Protein AF-A0A3A4USF7-F1 (afdb_monomer_lite)

Foldseek 3Di:
DPPPPPPPPPCDLLNQLLVLLLVLLVLLVCPLQPDDPCNVVSLVSNQVSLVVCVVVQAAHDKSVQSNVCVSPVVSCVVRGPHGDDVPDDHDRLSVLQCVVVVPDDPPDNDPVVVVVPDDDDPDDDDDDRDISDDPPPPDD

Structure (mmCIF, N/CA/C/O backbone):
data_AF-A0A3A4USF7-F1
#
_entry.id   AF-A0A3A4USF7-F1
#
loop_
_atom_site.group_PDB
_atom_site.id
_atom_site.type_symbol
_atom_site.label_atom_id
_atom_site.label_alt_id
_atom_site.label_comp_id
_atom_site.label_asym_id
_atom_site.label_entity_id
_atom_site.label_seq_id
_atom_site.pdbx_PDB_ins_code
_atom_site.Cartn_x
_atom_site.Cartn_y
_atom_site.Cartn_z
_atom_site.occupancy
_atom_site.B_iso_or_equiv
_atom_site.auth_seq_id
_atom_site.auth_comp_id
_atom_site.auth_asym_id
_atom_site.auth_atom_id
_atom_site.pdbx_PDB_model_num
ATOM 1 N N . MET A 1 1 ? 22.453 14.036 23.361 1.00 41.66 1 MET A N 1
ATOM 2 C CA . MET A 1 1 ? 22.603 12.869 22.465 1.00 41.66 1 MET A CA 1
ATOM 3 C C . MET A 1 1 ? 21.474 11.874 22.735 1.00 41.66 1 MET A C 1
ATOM 5 O O . MET A 1 1 ? 21.680 10.888 23.421 1.00 41.66 1 MET A O 1
ATOM 9 N N . GLU A 1 2 ? 20.268 12.148 22.232 1.00 45.34 2 GLU A N 1
ATOM 10 C CA . GLU A 1 2 ? 19.082 11.268 22.356 1.00 45.34 2 GLU A CA 1
ATOM 11 C C . GLU A 1 2 ? 18.650 10.689 20.991 1.00 45.34 2 GLU A C 1
ATOM 13 O O . GLU A 1 2 ? 17.506 10.308 20.786 1.00 45.34 2 GLU A O 1
ATOM 18 N N . PHE A 1 3 ? 19.569 10.601 20.025 1.00 44.28 3 PHE A N 1
ATOM 19 C CA . PHE A 1 3 ? 19.228 10.227 18.646 1.00 44.28 3 PHE A CA 1
ATOM 20 C C . PHE A 1 3 ? 19.201 8.710 18.377 1.00 44.28 3 PHE A C 1
ATOM 22 O O . PHE A 1 3 ? 18.854 8.293 17.278 1.00 44.28 3 PHE A O 1
ATOM 29 N N . LEU A 1 4 ? 19.541 7.869 19.362 1.00 44.50 4 LEU A N 1
ATOM 30 C CA . LEU A 1 4 ? 19.748 6.424 19.154 1.00 44.50 4 LEU A CA 1
ATOM 31 C C . LEU A 1 4 ? 18.749 5.504 19.878 1.00 44.50 4 LEU A C 1
ATOM 33 O O . LEU A 1 4 ? 18.897 4.288 19.824 1.00 44.50 4 LEU A O 1
ATOM 37 N N . LYS A 1 5 ? 17.693 6.035 20.510 1.00 41.03 5 LYS A N 1
ATOM 38 C CA . LYS A 1 5 ? 16.663 5.204 21.174 1.00 41.03 5 LYS A CA 1
ATOM 39 C C . LYS A 1 5 ? 15.508 4.751 20.265 1.00 41.03 5 LYS A C 1
ATOM 41 O O . LYS A 1 5 ? 14.620 4.047 20.729 1.00 41.03 5 LYS A O 1
ATOM 46 N N . ARG A 1 6 ? 15.509 5.097 18.971 1.00 44.59 6 ARG A N 1
ATOM 47 C CA . ARG A 1 6 ? 14.442 4.720 18.014 1.00 44.59 6 ARG A CA 1
ATOM 48 C C . ARG A 1 6 ? 14.662 3.382 17.291 1.00 44.59 6 ARG A C 1
ATOM 50 O O . ARG A 1 6 ? 14.007 3.112 16.294 1.00 44.59 6 ARG A O 1
ATOM 57 N N . LEU A 1 7 ? 15.550 2.533 17.804 1.00 43.91 7 LEU A N 1
ATOM 58 C CA . LEU A 1 7 ? 15.788 1.171 17.314 1.00 43.91 7 LEU A CA 1
ATOM 59 C C . LEU A 1 7 ? 15.127 0.126 18.226 1.00 43.91 7 LEU A C 1
ATOM 61 O O . LEU A 1 7 ? 15.783 -0.806 18.680 1.00 43.91 7 LEU A O 1
ATOM 65 N N . HIS A 1 8 ? 13.824 0.259 18.500 1.00 42.69 8 HIS A N 1
ATOM 66 C CA . HIS A 1 8 ? 13.053 -0.844 19.081 1.00 42.69 8 HIS A CA 1
ATOM 67 C C . HIS A 1 8 ? 12.125 -1.452 18.033 1.00 42.69 8 HIS A C 1
ATOM 69 O O . HIS A 1 8 ? 10.970 -1.075 17.860 1.00 42.69 8 HIS A O 1
ATOM 75 N N . PHE A 1 9 ? 12.724 -2.407 17.323 1.00 41.09 9 PHE A N 1
ATOM 76 C CA . PHE A 1 9 ? 12.162 -3.311 16.331 1.00 41.09 9 PHE A CA 1
ATOM 77 C C . PHE A 1 9 ? 11.007 -4.131 16.934 1.00 41.09 9 PHE A C 1
ATOM 79 O O . PHE A 1 9 ? 11.168 -5.269 17.364 1.00 41.09 9 PHE A O 1
ATOM 86 N N . THR A 1 10 ? 9.819 -3.543 16.957 1.00 43.56 10 THR A N 1
ATOM 87 C CA . THR A 1 10 ? 8.562 -4.290 17.035 1.00 43.56 10 THR A CA 1
ATOM 88 C C . THR A 1 10 ? 7.745 -3.765 15.879 1.00 43.56 10 THR A C 1
ATOM 90 O O . THR A 1 10 ? 7.003 -2.799 16.030 1.00 43.56 10 THR A O 1
ATOM 93 N N . SER A 1 11 ? 7.987 -4.311 14.686 1.00 57.19 11 SER A N 1
ATOM 94 C CA . SER A 1 11 ? 7.330 -3.782 13.499 1.00 57.19 11 SER A CA 1
ATOM 95 C C . SER A 1 11 ? 5.837 -4.034 13.624 1.00 57.19 11 SER A C 1
ATOM 97 O O . SER A 1 11 ? 5.377 -5.179 13.589 1.00 57.19 11 SER A O 1
ATOM 99 N N . THR A 1 12 ? 5.084 -2.968 13.878 1.00 86.12 12 THR A N 1
ATOM 100 C CA . THR A 1 12 ? 3.633 -3.067 13.980 1.00 86.12 12 THR A CA 1
ATOM 101 C C . THR A 1 12 ? 3.080 -3.418 12.601 1.00 86.12 12 THR A C 1
ATOM 103 O O . THR A 1 12 ? 3.676 -3.097 11.573 1.00 86.12 12 THR A O 1
ATOM 106 N N . VAL A 1 13 ? 1.909 -4.056 12.548 1.00 93.00 13 VAL A N 1
ATOM 107 C CA . VAL A 1 13 ? 1.230 -4.344 11.270 1.00 93.00 13 VAL A CA 1
ATOM 108 C C . VAL A 1 13 ? 1.046 -3.078 10.423 1.00 93.00 13 VAL A C 1
ATOM 110 O O . VAL A 1 13 ? 1.048 -3.156 9.201 1.00 93.00 13 VAL A O 1
ATOM 113 N N . GLN A 1 14 ? 0.960 -1.908 11.063 1.00 92.75 14 GLN A N 1
ATOM 114 C CA . GLN A 1 14 ? 0.889 -0.620 10.382 1.00 92.75 14 GLN A CA 1
ATOM 115 C C . GLN A 1 14 ? 2.171 -0.292 9.608 1.00 92.75 14 GLN A C 1
ATOM 117 O O . GLN A 1 14 ? 2.091 0.112 8.453 1.00 92.75 14 GLN A O 1
ATOM 122 N N . GLU A 1 15 ? 3.343 -0.503 10.209 1.00 92.19 15 GLU A N 1
ATOM 123 C CA . GLU A 1 15 ? 4.632 -0.248 9.555 1.00 92.19 15 GLU A CA 1
ATOM 124 C C . GLU A 1 15 ? 4.879 -1.198 8.391 1.00 92.19 15 GLU A C 1
ATOM 126 O O . GLU A 1 15 ? 5.329 -0.763 7.335 1.00 92.19 15 GLU A O 1
ATOM 131 N N . LYS A 1 16 ? 4.565 -2.485 8.574 1.00 95.44 16 LYS A N 1
ATOM 132 C CA . LYS A 1 16 ? 4.697 -3.478 7.507 1.00 95.44 16 LYS A CA 1
ATOM 133 C C . LYS A 1 16 ? 3.780 -3.178 6.330 1.00 95.44 16 LYS A C 1
ATOM 135 O O . LYS A 1 16 ? 4.214 -3.249 5.186 1.00 95.44 16 LYS A O 1
ATOM 140 N N . TYR A 1 17 ? 2.543 -2.781 6.617 1.00 95.56 17 TYR A N 1
ATOM 141 C CA . TYR A 1 17 ? 1.594 -2.368 5.593 1.00 95.56 17 TYR A CA 1
ATOM 142 C C . TYR A 1 17 ? 2.054 -1.115 4.835 1.00 95.56 17 TYR A C 1
ATOM 144 O O . TYR A 1 17 ? 2.043 -1.116 3.605 1.00 95.56 17 TYR A O 1
ATOM 152 N N . LEU A 1 18 ? 2.514 -0.083 5.553 1.00 94.19 18 LEU A N 1
ATOM 153 C CA . LEU A 1 18 ? 3.085 1.131 4.957 1.00 94.19 18 LEU A CA 1
ATOM 154 C C . LEU A 1 18 ? 4.272 0.811 4.055 1.00 94.19 18 LEU A C 1
ATOM 156 O O . LEU A 1 18 ? 4.285 1.224 2.903 1.00 94.19 18 LEU A O 1
ATOM 160 N N . GLN A 1 19 ? 5.236 0.047 4.569 1.00 94.12 19 GLN A N 1
ATOM 161 C CA . GLN A 1 19 ? 6.443 -0.315 3.835 1.00 94.12 19 GLN A CA 1
ATOM 162 C C . GLN A 1 19 ? 6.110 -1.056 2.535 1.00 94.12 19 GLN A C 1
ATOM 164 O O . GLN A 1 19 ? 6.672 -0.735 1.492 1.00 94.12 19 GLN A O 1
ATOM 169 N N . ALA A 1 20 ? 5.193 -2.024 2.584 1.00 95.56 20 ALA A N 1
ATOM 170 C CA . ALA A 1 20 ? 4.817 -2.783 1.399 1.00 95.56 20 ALA A CA 1
ATOM 171 C C . ALA A 1 20 ? 4.085 -1.911 0.358 1.00 95.56 20 ALA A C 1
ATOM 173 O O . ALA A 1 20 ? 4.362 -2.017 -0.834 1.00 95.56 20 ALA A O 1
ATOM 174 N N . GLY A 1 21 ? 3.198 -1.007 0.794 1.00 94.88 21 GLY A N 1
ATOM 175 C CA . GLY A 1 21 ? 2.531 -0.060 -0.108 1.00 94.88 21 GLY A CA 1
ATOM 176 C C . GLY A 1 21 ? 3.495 0.948 -0.746 1.00 94.88 21 GLY A C 1
ATOM 177 O O . GLY A 1 21 ? 3.407 1.210 -1.944 1.00 94.88 21 GLY A O 1
ATOM 178 N N . GLU A 1 22 ? 4.462 1.455 0.026 1.00 93.31 22 GLU A N 1
ATOM 179 C CA . GLU A 1 22 ? 5.540 2.323 -0.468 1.00 93.31 22 GLU A CA 1
ATOM 180 C C . GLU A 1 22 ? 6.387 1.626 -1.535 1.00 93.31 22 GLU A C 1
ATOM 182 O O . GLU A 1 22 ? 6.651 2.220 -2.572 1.00 93.31 22 GLU A O 1
ATOM 187 N N . GLN A 1 23 ? 6.768 0.363 -1.323 1.00 93.69 23 GLN A N 1
ATOM 188 C CA . GLN A 1 23 ? 7.554 -0.403 -2.297 1.00 93.69 23 GLN A CA 1
ATOM 189 C C . GLN A 1 23 ? 6.820 -0.586 -3.627 1.00 93.69 23 GLN A C 1
ATOM 191 O O . GLN A 1 23 ? 7.421 -0.432 -4.687 1.00 93.69 23 GLN A O 1
ATOM 196 N N . VAL A 1 24 ? 5.5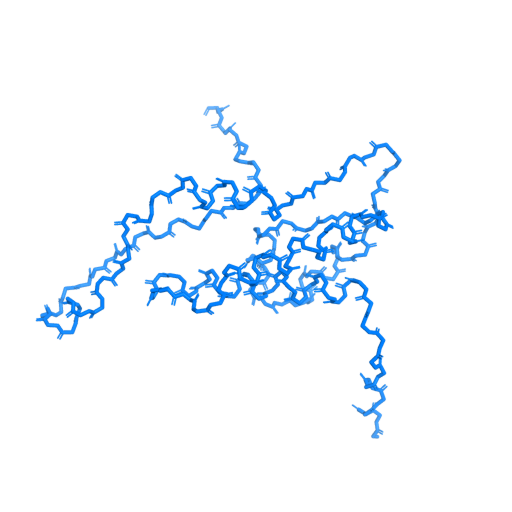19 -0.888 -3.583 1.00 93.00 24 VAL A N 1
ATOM 197 C CA . VAL A 1 24 ? 4.702 -1.013 -4.799 1.00 93.00 24 VAL A CA 1
ATOM 198 C C . VAL A 1 24 ? 4.586 0.331 -5.519 1.00 93.00 24 VAL A C 1
ATOM 200 O O . VAL A 1 24 ? 4.735 0.379 -6.738 1.00 93.00 24 VAL A O 1
ATO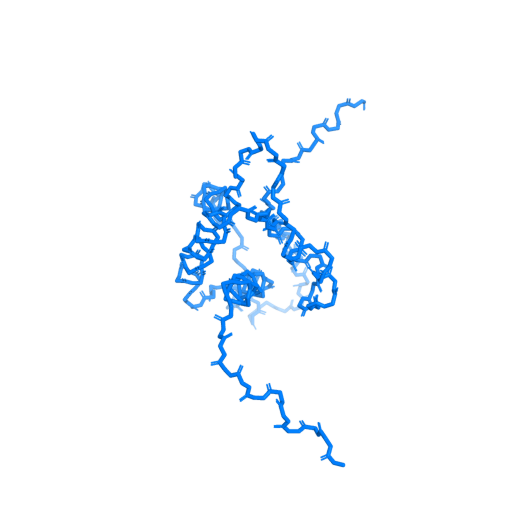M 203 N N . SER A 1 25 ? 4.344 1.417 -4.780 1.00 91.38 25 SER A N 1
ATOM 204 C CA . SER A 1 25 ? 4.255 2.775 -5.330 1.00 91.38 25 SER A CA 1
ATOM 205 C C . SER A 1 25 ? 5.571 3.225 -5.974 1.00 91.38 25 SER A C 1
ATOM 207 O O . SER A 1 25 ? 5.578 3.703 -7.109 1.00 91.38 25 SER A O 1
ATOM 209 N N . ASP A 1 26 ? 6.693 2.988 -5.294 1.00 90.38 26 ASP A N 1
ATOM 210 C CA . ASP A 1 26 ? 8.030 3.305 -5.789 1.00 90.38 26 ASP A CA 1
ATOM 211 C C . ASP A 1 26 ? 8.343 2.510 -7.062 1.00 90.38 26 ASP A C 1
ATOM 213 O O . ASP A 1 26 ? 8.675 3.086 -8.096 1.00 90.38 26 ASP A O 1
ATOM 217 N N . ALA A 1 27 ? 8.107 1.195 -7.053 1.00 89.94 27 ALA A N 1
ATOM 218 C CA . ALA A 1 27 ? 8.300 0.344 -8.224 1.00 89.94 27 ALA A CA 1
ATOM 219 C C . ALA A 1 27 ? 7.417 0.755 -9.417 1.00 89.94 27 ALA A C 1
ATOM 221 O O . ALA A 1 27 ? 7.872 0.745 -10.561 1.00 89.94 27 ALA A O 1
ATOM 222 N N . LEU A 1 28 ? 6.169 1.164 -9.171 1.00 86.38 28 LEU A N 1
ATOM 223 C CA . LEU A 1 28 ? 5.284 1.693 -10.212 1.00 86.38 28 LEU A CA 1
ATOM 224 C C . LEU A 1 28 ? 5.850 2.937 -10.888 1.00 86.38 28 LEU A C 1
ATOM 226 O O . LEU A 1 28 ? 5.725 3.067 -12.107 1.00 86.38 28 LEU A O 1
ATOM 230 N N . SER A 1 29 ? 6.522 3.802 -10.126 1.00 84.62 29 SER A N 1
ATOM 231 C CA . SER A 1 29 ? 7.163 4.995 -10.673 1.00 84.62 29 SER A CA 1
ATOM 232 C C . SER A 1 29 ? 8.271 4.661 -11.677 1.00 84.62 29 SER A C 1
ATOM 234 O O . SER A 1 29 ? 8.525 5.467 -12.562 1.00 84.62 29 SER A O 1
ATOM 236 N N . TYR A 1 30 ? 8.871 3.467 -11.612 1.00 83.00 30 TYR A N 1
ATOM 237 C CA . TYR A 1 30 ? 9.929 3.019 -12.524 1.00 83.00 30 TYR A CA 1
ATOM 238 C C . TYR A 1 30 ? 9.435 2.180 -13.708 1.00 83.00 30 TYR A C 1
ATOM 240 O O . TYR A 1 30 ? 10.221 1.903 -14.611 1.00 83.00 30 TYR A O 1
ATOM 248 N N . MET A 1 31 ? 8.152 1.805 -13.768 1.00 80.62 31 MET A N 1
ATOM 249 C CA . MET A 1 31 ? 7.654 0.923 -14.836 1.00 80.62 31 MET A CA 1
ATOM 250 C C . MET A 1 31 ? 7.775 1.506 -16.247 1.00 80.62 31 MET A C 1
ATOM 252 O O . MET A 1 31 ? 7.870 0.751 -17.212 1.00 80.62 31 MET A O 1
ATOM 256 N N . TYR A 1 32 ? 7.802 2.835 -16.393 1.00 73.62 32 TYR A N 1
ATOM 257 C CA . TYR A 1 32 ? 8.036 3.464 -17.699 1.00 73.62 32 TYR A CA 1
ATOM 258 C C . TYR A 1 32 ? 9.442 3.165 -18.250 1.00 73.62 32 TYR A C 1
ATOM 260 O O . TYR A 1 32 ? 9.659 3.243 -19.457 1.00 73.62 32 TYR A O 1
ATOM 268 N N . ALA A 1 33 ? 10.399 2.844 -17.373 1.00 73.62 33 ALA A N 1
ATOM 269 C CA . ALA A 1 33 ? 11.777 2.516 -17.723 1.00 73.62 33 ALA A CA 1
ATOM 270 C C . ALA A 1 33 ? 11.988 1.010 -17.958 1.00 73.62 33 ALA A C 1
ATOM 272 O O . ALA A 1 33 ? 13.118 0.582 -18.181 1.00 73.62 33 ALA A O 1
ATOM 273 N N . GLY A 1 34 ? 10.917 0.212 -17.917 1.00 75.19 34 GLY A N 1
ATOM 274 C CA . GLY A 1 34 ? 10.948 -1.226 -18.144 1.00 75.19 34 GLY A CA 1
ATOM 275 C C . GLY A 1 34 ? 10.473 -2.034 -16.940 1.00 75.19 34 GLY A C 1
ATOM 276 O O . GLY A 1 34 ? 9.827 -1.532 -16.018 1.00 75.19 34 GLY A O 1
ATOM 277 N N . ASP A 1 35 ? 10.780 -3.326 -16.973 1.00 79.94 35 ASP A N 1
ATOM 278 C CA . ASP A 1 35 ? 10.302 -4.271 -15.972 1.00 79.94 35 ASP A CA 1
ATOM 279 C C . ASP A 1 35 ? 11.066 -4.157 -14.659 1.00 79.94 35 ASP A C 1
ATOM 281 O O . ASP A 1 35 ? 12.279 -4.352 -14.596 1.00 79.94 35 ASP A O 1
ATOM 285 N N . VAL A 1 36 ? 10.327 -3.895 -13.580 1.00 85.12 36 VAL A N 1
ATOM 286 C CA . VAL A 1 36 ? 10.884 -3.909 -12.230 1.00 85.12 36 VAL A CA 1
ATOM 287 C C . VAL A 1 36 ? 10.947 -5.349 -11.732 1.00 85.12 36 VAL A C 1
ATOM 289 O O . VAL A 1 36 ? 9.928 -6.006 -11.502 1.00 85.12 36 VAL A O 1
ATOM 292 N N . VAL A 1 37 ? 12.169 -5.849 -11.557 1.00 87.25 37 VAL A N 1
ATOM 293 C CA . VAL A 1 37 ? 12.420 -7.193 -11.028 1.00 87.25 37 VAL A CA 1
ATOM 294 C C . VAL A 1 37 ? 11.802 -7.326 -9.636 1.00 87.25 37 VAL A C 1
ATOM 296 O O . VAL A 1 37 ? 12.047 -6.510 -8.751 1.00 87.25 37 VAL A O 1
ATOM 299 N N . GLY A 1 38 ? 11.007 -8.378 -9.437 1.00 89.94 38 GLY A N 1
ATOM 300 C CA . GLY A 1 38 ? 10.354 -8.651 -8.155 1.00 89.94 38 GLY A CA 1
ATOM 301 C C . GLY A 1 38 ? 9.064 -7.865 -7.910 1.00 89.94 38 GLY A C 1
ATOM 302 O O . GLY A 1 38 ? 8.502 -7.987 -6.825 1.00 89.94 38 GLY A O 1
ATOM 303 N N . PHE A 1 39 ? 8.552 -7.112 -8.893 1.00 89.81 39 PHE A N 1
ATOM 304 C CA . PHE A 1 39 ? 7.312 -6.346 -8.734 1.00 89.81 39 PHE A CA 1
ATOM 305 C C . PHE A 1 39 ? 6.127 -7.206 -8.265 1.00 89.81 39 PHE A C 1
ATOM 307 O O . PHE A 1 39 ? 5.448 -6.854 -7.303 1.00 89.81 39 PHE A O 1
ATOM 314 N N . ASP A 1 40 ? 5.925 -8.380 -8.869 1.00 89.69 40 ASP A N 1
ATOM 315 C CA . ASP A 1 40 ? 4.852 -9.300 -8.467 1.00 89.69 40 ASP A CA 1
ATOM 316 C C . ASP A 1 40 ? 4.971 -9.738 -7.000 1.00 89.69 40 ASP A C 1
ATOM 318 O O . ASP A 1 40 ? 3.965 -9.874 -6.302 1.00 89.69 40 ASP A O 1
ATOM 322 N N . GLN A 1 41 ? 6.199 -9.917 -6.503 1.00 92.88 41 GLN A N 1
ATOM 323 C CA . GLN A 1 41 ? 6.441 -10.263 -5.105 1.00 92.88 41 GLN A CA 1
ATOM 324 C C . GLN A 1 41 ? 6.084 -9.097 -4.175 1.00 92.88 41 GLN A C 1
ATOM 326 O O . GLN A 1 41 ? 5.453 -9.325 -3.144 1.00 92.88 41 GLN A O 1
ATOM 331 N N . MET A 1 42 ? 6.429 -7.861 -4.552 1.00 94.50 42 MET A N 1
ATOM 332 C CA . MET A 1 42 ? 6.058 -6.659 -3.793 1.00 94.50 42 MET A CA 1
ATOM 333 C C . MET A 1 42 ? 4.535 -6.506 -3.714 1.00 94.50 42 MET A C 1
ATOM 335 O O . MET A 1 42 ? 3.988 -6.215 -2.652 1.00 94.50 42 MET A O 1
ATOM 339 N N . VAL A 1 43 ? 3.832 -6.764 -4.820 1.00 93.88 43 VAL A N 1
ATOM 340 C CA . VAL A 1 43 ? 2.367 -6.692 -4.880 1.00 93.88 43 VAL A CA 1
ATOM 341 C C . VAL A 1 43 ? 1.707 -7.760 -4.003 1.00 93.88 43 VAL A C 1
ATOM 343 O O . VAL A 1 43 ? 0.763 -7.453 -3.271 1.00 93.88 43 VAL A O 1
ATOM 346 N N . GLU A 1 44 ? 2.192 -9.005 -4.023 1.00 94.94 44 GLU A N 1
ATOM 347 C CA . GLU A 1 44 ? 1.658 -10.050 -3.138 1.00 94.94 44 GLU A CA 1
ATOM 348 C C . GLU A 1 44 ? 1.996 -9.788 -1.657 1.00 94.94 44 GLU A C 1
ATOM 350 O O . GLU A 1 44 ? 1.166 -10.063 -0.785 1.00 94.94 44 GLU A O 1
ATOM 355 N N . GLU A 1 45 ? 3.155 -9.194 -1.349 1.00 96.50 45 GLU A N 1
ATOM 356 C CA . GLU A 1 45 ? 3.480 -8.757 0.014 1.00 96.50 45 GLU A CA 1
ATOM 357 C C . GLU A 1 45 ? 2.539 -7.639 0.484 1.00 96.50 45 GLU A C 1
ATOM 359 O O . GLU A 1 45 ? 1.967 -7.734 1.576 1.00 96.50 45 GLU A O 1
ATOM 364 N N . TRP A 1 46 ? 2.299 -6.625 -0.352 1.00 97.06 46 TRP A N 1
ATOM 365 C CA . TRP A 1 46 ? 1.351 -5.553 -0.050 1.00 97.06 46 TRP A CA 1
ATOM 366 C C . TRP A 1 46 ? -0.056 -6.093 0.197 1.00 97.06 46 TRP A C 1
ATOM 368 O O . TRP A 1 46 ? -0.672 -5.759 1.207 1.00 97.06 46 TRP A O 1
ATOM 378 N N . LYS A 1 47 ? -0.533 -7.007 -0.649 1.00 96.94 47 LYS A N 1
ATOM 379 C CA . LYS A 1 47 ? -1.821 -7.691 -0.476 1.00 96.94 47 LYS A CA 1
ATOM 380 C C . LYS A 1 47 ? -1.906 -8.486 0.826 1.00 96.94 47 LYS A C 1
ATOM 382 O O . LYS A 1 47 ? -2.944 -8.469 1.488 1.00 96.94 47 LYS A O 1
ATOM 387 N N . SER A 1 48 ? -0.841 -9.194 1.199 1.00 97.38 48 SER A N 1
ATOM 388 C CA . SER A 1 48 ? -0.788 -9.955 2.452 1.00 97.38 48 SER A CA 1
ATOM 389 C C . SER A 1 48 ? -0.933 -9.031 3.664 1.00 97.38 48 SER A C 1
ATOM 391 O O . SER A 1 48 ? -1.794 -9.244 4.526 1.00 97.38 48 SER A O 1
ATOM 393 N N . TRP A 1 49 ? -0.158 -7.943 3.690 1.00 97.69 49 TRP A N 1
ATOM 394 C CA . TRP A 1 49 ? -0.232 -6.965 4.770 1.00 97.69 49 TRP A CA 1
ATOM 395 C C . TRP A 1 49 ? -1.531 -6.171 4.767 1.00 97.69 49 TRP A C 1
ATOM 397 O O . TRP A 1 49 ? -2.053 -5.903 5.843 1.00 97.69 49 TRP A O 1
ATOM 407 N N . GLU A 1 50 ? -2.099 -5.858 3.603 1.00 97.88 50 GLU A N 1
ATOM 408 C CA . GLU A 1 50 ? -3.405 -5.208 3.490 1.00 97.88 50 GLU A CA 1
ATOM 409 C C . GLU A 1 50 ? -4.501 -6.045 4.152 1.00 97.88 50 GLU A C 1
ATOM 411 O O . GLU A 1 50 ? -5.302 -5.520 4.926 1.00 97.88 50 GLU A O 1
ATOM 416 N N . LYS A 1 51 ? -4.503 -7.362 3.914 1.00 97.44 51 LYS A N 1
ATOM 417 C CA . LYS A 1 51 ? -5.461 -8.280 4.539 1.00 97.44 51 LYS A CA 1
ATOM 418 C C . LYS A 1 51 ? -5.303 -8.328 6.048 1.00 97.44 51 LYS A C 1
ATOM 420 O O . LYS A 1 51 ? -6.300 -8.250 6.759 1.00 97.44 51 LYS A O 1
ATOM 425 N N . GLU A 1 52 ? -4.078 -8.434 6.553 1.00 97.19 52 GLU A N 1
ATOM 426 C CA . GLU A 1 52 ? -3.823 -8.454 7.997 1.00 97.19 52 GLU A CA 1
ATOM 427 C C . GLU A 1 52 ? -4.166 -7.107 8.657 1.00 97.19 52 GLU A C 1
ATOM 429 O O . GLU A 1 52 ? -4.761 -7.067 9.736 1.00 97.19 52 GLU A O 1
ATOM 434 N N . TYR A 1 53 ? -3.854 -6.002 7.986 1.00 96.38 53 TYR A N 1
ATOM 435 C CA . TYR A 1 53 ? -4.188 -4.646 8.404 1.00 96.38 53 TYR A CA 1
ATOM 436 C C . TYR A 1 53 ? -5.710 -4.449 8.469 1.00 96.38 53 TYR A C 1
ATOM 438 O O . TYR A 1 53 ? -6.255 -4.039 9.498 1.00 96.38 53 TYR A O 1
ATOM 446 N N . ALA A 1 54 ? -6.423 -4.862 7.421 1.00 96.50 54 ALA A N 1
ATOM 447 C CA . ALA A 1 54 ? -7.876 -4.849 7.380 1.00 96.50 54 ALA A CA 1
ATOM 448 C C . ALA A 1 54 ? -8.487 -5.783 8.440 1.00 96.50 54 ALA A C 1
ATOM 450 O O . ALA A 1 54 ? -9.418 -5.386 9.143 1.00 96.50 54 ALA A O 1
ATOM 451 N N . ARG A 1 55 ? -7.957 -6.993 8.637 1.00 95.94 55 ARG A N 1
ATOM 452 C CA . ARG A 1 55 ? -8.446 -7.948 9.648 1.00 95.94 55 ARG A CA 1
ATOM 453 C C . ARG A 1 55 ? -8.419 -7.369 11.065 1.00 95.94 55 ARG A C 1
ATOM 455 O O . ARG A 1 55 ? -9.276 -7.706 11.874 1.00 95.94 55 ARG A O 1
ATOM 462 N N . ARG A 1 56 ? -7.478 -6.467 11.358 1.00 94.56 56 ARG A N 1
ATOM 463 C CA . ARG A 1 56 ? -7.365 -5.763 12.649 1.00 94.56 56 ARG A CA 1
ATOM 464 C C . ARG A 1 56 ? -8.316 -4.577 12.823 1.00 94.56 56 ARG A C 1
ATOM 466 O O . ARG A 1 56 ? -8.270 -3.931 13.863 1.00 94.56 56 ARG A O 1
ATOM 473 N N . GLY A 1 57 ? -9.171 -4.298 11.841 1.00 94.88 57 GLY A N 1
ATOM 474 C CA . GLY A 1 57 ? -10.181 -3.242 11.934 1.00 94.88 57 GLY A CA 1
ATOM 475 C C . GLY A 1 57 ? -9.756 -1.896 11.355 1.00 94.88 57 GLY A C 1
ATOM 476 O O . GLY A 1 57 ? -10.479 -0.926 11.537 1.00 94.88 57 GLY A O 1
ATOM 477 N N . TYR A 1 58 ? -8.621 -1.804 10.659 1.00 95.75 58 TYR A N 1
ATOM 478 C CA . TYR A 1 58 ? -8.145 -0.535 10.103 1.00 95.75 58 TYR A CA 1
ATOM 479 C C . TYR A 1 58 ? -8.659 -0.258 8.680 1.00 95.75 58 TYR A C 1
ATOM 481 O O . TYR A 1 58 ? -8.905 -1.182 7.900 1.00 95.75 58 TYR A O 1
ATOM 489 N N . ARG A 1 59 ? -8.803 1.021 8.324 1.00 96.56 59 ARG A N 1
ATOM 490 C CA . ARG A 1 59 ? -9.054 1.492 6.956 1.00 96.56 59 ARG A CA 1
ATOM 491 C C . ARG A 1 59 ? -7.782 1.383 6.133 1.00 96.56 59 ARG A C 1
ATOM 493 O O . ARG A 1 59 ? -6.776 1.999 6.466 1.00 96.56 59 ARG A O 1
ATOM 500 N N . THR A 1 60 ? -7.839 0.615 5.060 1.00 96.81 60 THR A N 1
ATOM 501 C CA . THR A 1 60 ? -6.750 0.474 4.093 1.00 96.81 60 THR A CA 1
ATOM 502 C C . THR A 1 60 ? -6.553 1.769 3.295 1.00 96.81 60 THR A C 1
ATOM 504 O O . THR A 1 60 ? -7.418 2.647 3.241 1.00 96.81 60 THR A O 1
ATOM 507 N N . ILE A 1 61 ? -5.364 1.919 2.723 1.00 95.25 61 ILE A N 1
ATOM 508 C CA . ILE A 1 61 ? -4.904 3.087 1.976 1.00 95.25 61 ILE A CA 1
ATOM 509 C C . ILE A 1 61 ? -4.812 2.690 0.498 1.00 95.25 61 ILE A C 1
ATOM 511 O O . ILE A 1 61 ? -4.223 1.663 0.158 1.00 95.25 61 ILE A O 1
ATOM 515 N N . SER A 1 62 ? -5.404 3.503 -0.379 1.00 94.69 62 SER A N 1
ATOM 516 C CA . SER A 1 62 ? -5.334 3.319 -1.829 1.00 94.69 62 SER A CA 1
ATOM 517 C C . SER A 1 62 ? -3.913 3.528 -2.347 1.00 94.69 62 SER A C 1
ATOM 519 O O . SER A 1 62 ? -3.130 4.297 -1.786 1.00 94.69 62 SER A O 1
ATOM 521 N N . LEU A 1 63 ? -3.590 2.878 -3.463 1.00 91.69 63 LEU A N 1
ATOM 522 C CA . LEU A 1 63 ? -2.310 3.067 -4.137 1.00 91.69 63 LEU A CA 1
ATOM 523 C C . LEU A 1 63 ? -2.153 4.510 -4.628 1.00 91.69 63 LEU A C 1
ATOM 525 O O . LEU A 1 63 ? -1.058 5.054 -4.581 1.00 91.69 63 LEU A O 1
ATOM 529 N N . ASP A 1 64 ? -3.257 5.157 -5.005 1.00 90.44 64 ASP A N 1
ATOM 530 C CA . ASP A 1 64 ? -3.288 6.573 -5.384 1.00 90.44 64 ASP A CA 1
ATOM 531 C C . ASP A 1 64 ? -2.791 7.479 -4.257 1.00 90.44 64 ASP A C 1
ATOM 533 O O . ASP A 1 64 ? -2.018 8.402 -4.498 1.00 90.44 64 ASP A O 1
ATOM 537 N N . LYS A 1 65 ? -3.157 7.176 -3.006 1.00 92.81 65 LYS A N 1
ATOM 538 C CA . LYS A 1 65 ? -2.667 7.912 -1.834 1.00 92.81 65 LYS A CA 1
ATOM 539 C C . LYS A 1 65 ? -1.192 7.645 -1.560 1.00 92.81 65 LYS A C 1
ATOM 541 O O . LYS A 1 65 ? -0.485 8.576 -1.184 1.00 92.81 65 LYS A O 1
ATOM 546 N N . PHE A 1 66 ? -0.716 6.417 -1.774 1.00 91.69 66 PHE A N 1
ATOM 547 C CA . PHE A 1 66 ? 0.721 6.128 -1.719 1.00 91.69 66 PHE A CA 1
ATOM 548 C C . PHE A 1 66 ? 1.490 6.916 -2.793 1.00 91.69 66 PHE A C 1
ATOM 550 O O . PHE A 1 66 ? 2.472 7.581 -2.468 1.00 91.69 66 PHE A O 1
ATOM 557 N N . ASN A 1 67 ? 0.992 6.937 -4.032 1.00 87.88 67 ASN A N 1
ATOM 558 C CA . ASN A 1 67 ? 1.591 7.682 -5.141 1.00 87.88 67 ASN A CA 1
ATOM 559 C C . ASN A 1 67 ? 1.589 9.194 -4.882 1.00 87.88 67 ASN A C 1
ATOM 561 O O . ASN A 1 67 ? 2.605 9.856 -5.075 1.00 87.88 67 ASN A O 1
ATOM 565 N N . ALA A 1 68 ? 0.473 9.743 -4.394 1.00 87.50 68 ALA A N 1
ATOM 566 C CA . ALA A 1 68 ? 0.355 11.158 -4.050 1.00 87.50 68 ALA A CA 1
ATOM 567 C C . ALA A 1 68 ? 1.291 11.568 -2.902 1.00 87.50 68 ALA A C 1
ATOM 569 O O . ALA A 1 68 ? 1.717 12.720 -2.834 1.00 87.50 68 ALA A O 1
ATOM 570 N N . ALA A 1 69 ? 1.631 10.634 -2.010 1.00 85.50 69 ALA A N 1
ATOM 571 C CA . ALA A 1 69 ? 2.577 10.884 -0.934 1.00 85.50 69 ALA A CA 1
ATOM 572 C C . ALA A 1 69 ? 4.034 10.977 -1.421 1.00 85.50 69 ALA A C 1
ATOM 574 O O . ALA A 1 69 ? 4.861 11.491 -0.672 1.00 85.50 69 ALA A O 1
ATOM 575 N N . LEU A 1 70 ? 4.364 10.506 -2.635 1.00 75.31 70 LEU A N 1
ATOM 576 C CA . LEU A 1 70 ? 5.721 10.527 -3.215 1.00 75.31 70 LEU A CA 1
ATOM 577 C C . LEU A 1 70 ? 6.805 10.004 -2.244 1.00 75.31 70 LEU A C 1
ATOM 579 O O . LEU A 1 70 ? 7.892 10.568 -2.138 1.00 75.31 70 LEU A O 1
ATOM 583 N N . GLY A 1 71 ? 6.487 8.964 -1.465 1.00 68.19 71 GLY A N 1
ATOM 584 C CA . GLY A 1 71 ? 7.387 8.403 -0.445 1.00 68.19 71 GLY A CA 1
ATOM 585 C C . GLY A 1 71 ? 7.449 9.176 0.885 1.00 68.19 71 GLY A C 1
ATOM 586 O O . GLY A 1 71 ? 8.201 8.801 1.785 1.00 68.19 71 GLY A O 1
ATOM 587 N N . SER A 1 72 ? 6.653 10.234 1.063 1.00 80.12 72 SER A N 1
ATOM 588 C CA . SER A 1 72 ? 6.541 10.958 2.331 1.00 80.12 72 SER A CA 1
ATOM 589 C C . SER A 1 72 ? 5.591 10.257 3.302 1.00 80.12 72 SER A C 1
ATOM 591 O O . SER A 1 72 ? 4.367 10.385 3.232 1.00 80.12 72 SER A O 1
ATOM 593 N N . ARG A 1 73 ? 6.163 9.576 4.300 1.00 78.94 73 ARG A N 1
ATOM 594 C CA . ARG A 1 73 ? 5.398 8.984 5.414 1.00 78.94 73 ARG A CA 1
ATOM 595 C C . ARG A 1 73 ? 4.576 9.994 6.198 1.00 78.94 73 ARG A C 1
ATOM 597 O O . ARG A 1 73 ? 3.532 9.643 6.742 1.00 78.94 73 ARG A O 1
ATOM 604 N N . GLU A 1 74 ? 5.029 11.241 6.263 1.00 81.12 74 GLU A N 1
ATOM 605 C CA . GLU A 1 74 ? 4.311 12.304 6.961 1.00 81.12 74 GLU A CA 1
ATOM 606 C C . GLU A 1 74 ? 2.960 12.587 6.296 1.00 81.12 74 GLU A C 1
ATOM 608 O O . GLU A 1 74 ? 1.954 12.717 6.993 1.00 81.12 74 GLU A O 1
ATOM 613 N N . ALA A 1 75 ? 2.899 12.543 4.961 1.00 83.44 75 ALA A N 1
ATOM 614 C CA . ALA A 1 75 ? 1.653 12.699 4.212 1.00 83.44 75 ALA A CA 1
ATOM 615 C C . ALA A 1 75 ? 0.647 11.560 4.480 1.00 83.44 75 ALA A C 1
ATOM 617 O O . ALA A 1 75 ? -0.564 11.763 4.393 1.00 83.44 75 ALA A O 1
ATOM 618 N N . LEU A 1 76 ? 1.132 10.375 4.868 1.00 86.56 76 LEU A N 1
ATOM 619 C CA . LEU A 1 76 ? 0.306 9.209 5.204 1.00 86.56 76 LEU A CA 1
ATOM 620 C C . LEU A 1 76 ? -0.019 9.096 6.701 1.00 86.56 76 LEU A C 1
ATOM 622 O O . LEU A 1 76 ? -0.863 8.282 7.083 1.00 86.56 76 LEU A O 1
ATOM 626 N N . SER A 1 77 ? 0.600 9.916 7.555 1.00 84.25 77 SER A N 1
ATOM 627 C CA . SER A 1 77 ? 0.434 9.859 9.016 1.00 84.25 77 SER A CA 1
ATOM 628 C C . SER A 1 77 ? -1.021 10.0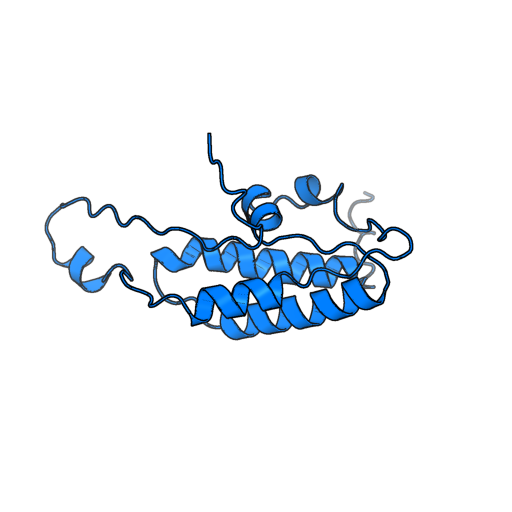45 9.462 1.00 84.25 77 SER A C 1
ATOM 630 O O . SER A 1 77 ? -1.475 9.396 10.399 1.00 84.25 77 SER A O 1
ATOM 632 N N . GLY A 1 78 ? -1.782 10.872 8.740 1.00 84.56 78 GLY A N 1
ATOM 633 C CA . GLY A 1 78 ? -3.208 11.093 8.977 1.00 84.56 78 GLY A CA 1
ATOM 634 C C . GLY A 1 78 ? -4.123 10.007 8.406 1.00 84.56 78 GLY A C 1
ATOM 635 O O . GLY A 1 78 ? -5.343 10.132 8.512 1.00 84.56 78 GLY A O 1
ATOM 636 N N . LEU A 1 79 ? -3.583 8.974 7.761 1.00 88.94 79 LEU A N 1
ATOM 637 C CA . LEU A 1 79 ? -4.337 7.870 7.161 1.00 88.94 79 LEU A CA 1
ATOM 638 C C . LEU A 1 79 ? -4.052 6.552 7.872 1.00 88.94 79 LEU A C 1
ATOM 640 O O . LEU A 1 79 ? -4.977 5.784 8.141 1.00 88.94 79 LEU A O 1
ATOM 644 N N . ILE A 1 80 ? -2.786 6.310 8.206 1.00 92.75 80 ILE A N 1
ATOM 645 C CA . ILE A 1 80 ? -2.386 5.105 8.911 1.00 92.75 80 ILE A CA 1
ATOM 646 C C . ILE A 1 80 ? -2.960 5.080 10.333 1.00 92.75 80 ILE A C 1
ATOM 648 O O . ILE A 1 80 ? -2.941 6.052 11.079 1.00 92.75 80 ILE A O 1
ATOM 652 N N . GLY A 1 81 ? -3.500 3.930 10.704 1.00 91.56 81 GLY A N 1
ATOM 653 C CA . GLY A 1 81 ? -4.024 3.625 12.031 1.00 91.56 81 GLY A CA 1
ATOM 654 C C . GLY A 1 81 ? -5.493 3.997 12.196 1.00 91.56 81 GLY A C 1
ATOM 655 O O . GLY A 1 81 ? -6.074 3.682 13.232 1.00 91.56 81 GLY A O 1
ATOM 656 N N . LYS A 1 82 ? -6.117 4.609 11.182 1.00 93.75 82 LYS A N 1
ATOM 657 C CA . LYS A 1 82 ? -7.552 4.896 11.197 1.00 93.75 82 LYS A CA 1
ATOM 658 C C . LYS A 1 82 ? -8.348 3.601 11.259 1.00 93.75 82 LYS A C 1
ATOM 660 O O . LYS A 1 82 ? -8.183 2.727 10.412 1.00 93.75 82 LYS A O 1
ATOM 665 N N . THR A 1 83 ? -9.210 3.479 12.257 1.00 95.00 83 THR A N 1
ATOM 666 C CA . THR A 1 83 ? -10.141 2.359 12.385 1.00 95.00 83 THR A CA 1
ATOM 667 C C . THR A 1 83 ? -11.313 2.534 11.429 1.00 95.00 83 THR A C 1
ATOM 669 O O . THR A 1 83 ? -11.677 3.655 11.075 1.00 95.00 83 THR A O 1
ATOM 672 N N . ARG A 1 84 ? -11.885 1.415 11.001 1.00 95.31 84 ARG A N 1
ATOM 673 C CA . ARG A 1 84 ? -13.162 1.380 10.295 1.00 95.31 84 ARG A CA 1
ATOM 674 C C . ARG A 1 84 ? -14.305 1.707 11.248 1.00 95.31 84 ARG A C 1
ATOM 676 O O . ARG A 1 84 ? -14.217 1.407 12.441 1.00 95.31 84 ARG A O 1
ATOM 683 N N . ASP A 1 85 ? -15.363 2.285 10.699 1.00 94.88 85 ASP A N 1
ATOM 684 C CA . ASP A 1 85 ? -16.622 2.482 11.408 1.00 94.88 85 ASP A CA 1
ATOM 685 C C . ASP A 1 85 ? -17.362 1.141 11.568 1.00 94.88 85 ASP A C 1
ATOM 687 O O . ASP A 1 85 ? -17.084 0.154 10.876 1.00 94.88 85 ASP A O 1
ATOM 691 N N . GLU A 1 86 ? -18.313 1.082 12.500 1.00 93.12 86 GLU A N 1
ATOM 692 C CA . GLU A 1 86 ? -19.120 -0.121 12.707 1.00 93.12 86 GLU A CA 1
ATOM 693 C C . GLU A 1 86 ? -19.919 -0.463 11.438 1.00 93.12 86 GLU A C 1
ATOM 695 O O . GLU A 1 86 ? -20.611 0.377 10.866 1.00 93.12 86 GLU A O 1
ATOM 700 N N . GLY A 1 87 ? -19.797 -1.709 10.972 1.00 92.62 87 GLY A N 1
ATOM 701 C CA . GLY A 1 87 ? -20.444 -2.179 9.742 1.00 92.62 87 GLY A CA 1
ATOM 702 C C . GLY A 1 87 ? -19.734 -1.792 8.436 1.00 92.62 87 GLY A C 1
ATOM 703 O O . GLY A 1 87 ? -20.121 -2.291 7.377 1.00 92.62 87 GLY A O 1
ATOM 704 N N . GLU A 1 88 ? -18.675 -0.976 8.483 1.00 94.50 88 GLU A N 1
ATOM 705 C CA . GLU A 1 88 ? -17.878 -0.633 7.303 1.00 94.50 88 GLU A CA 1
ATOM 706 C C . GLU A 1 88 ? -17.120 -1.867 6.781 1.00 94.50 88 GLU A C 1
ATOM 708 O O . GLU A 1 88 ? -16.327 -2.503 7.489 1.00 94.50 88 GLU A O 1
ATOM 713 N N . GLN A 1 89 ? -17.351 -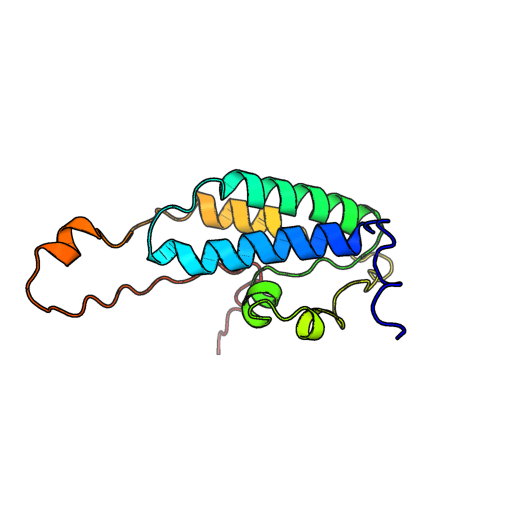2.203 5.510 1.00 94.88 89 GLN A N 1
ATOM 714 C CA . GLN A 1 89 ? -16.674 -3.316 4.848 1.00 94.88 89 GLN A CA 1
ATOM 715 C C . GLN A 1 89 ? -15.226 -2.947 4.495 1.00 94.88 89 GLN A C 1
ATOM 717 O O . GLN A 1 89 ? -14.967 -1.825 4.056 1.00 94.88 89 GLN A O 1
ATOM 722 N N . PRO A 1 90 ? -14.262 -3.872 4.652 1.00 94.06 90 PRO A N 1
ATOM 723 C CA . PRO A 1 90 ? -12.885 -3.613 4.258 1.00 94.06 90 PRO A CA 1
ATOM 724 C C . PRO A 1 90 ? -12.769 -3.467 2.737 1.00 94.06 90 PRO A C 1
ATOM 726 O O . PRO A 1 90 ? -13.291 -4.284 1.979 1.00 94.06 90 PRO A O 1
ATOM 729 N N . ILE A 1 91 ? -12.025 -2.455 2.293 1.00 94.50 91 ILE A N 1
ATOM 730 C CA . ILE A 1 91 ? -11.658 -2.279 0.886 1.00 94.50 91 ILE A CA 1
ATOM 731 C C . ILE A 1 91 ? -10.261 -2.873 0.683 1.00 94.50 91 ILE A C 1
ATOM 733 O O . ILE A 1 91 ? -9.322 -2.484 1.367 1.00 94.50 91 ILE A O 1
ATOM 737 N N . LEU A 1 92 ? -10.103 -3.829 -0.232 1.00 95.56 92 LEU A N 1
ATOM 738 C CA . LEU A 1 92 ? -8.798 -4.424 -0.552 1.00 95.56 92 LEU A CA 1
ATOM 739 C C . LEU A 1 92 ? -8.271 -3.836 -1.867 1.00 95.56 92 LEU A C 1
ATOM 741 O O . LEU A 1 92 ? -8.643 -4.272 -2.960 1.00 95.56 92 LEU A O 1
ATOM 745 N N . HIS A 1 93 ? -7.449 -2.793 -1.769 1.00 95.12 93 HIS A N 1
ATOM 746 C CA . HIS A 1 93 ? -6.907 -2.072 -2.914 1.00 95.12 93 HIS A CA 1
ATOM 747 C C . HIS A 1 93 ? -5.883 -2.892 -3.694 1.00 95.12 93 HIS A C 1
ATOM 749 O O . HIS A 1 93 ? -5.824 -2.746 -4.913 1.00 95.12 93 HIS A O 1
ATOM 755 N N . ALA A 1 94 ? -5.129 -3.779 -3.044 1.00 93.31 94 ALA A N 1
ATOM 756 C CA . ALA A 1 94 ? -4.159 -4.626 -3.730 1.00 93.31 94 ALA A CA 1
ATOM 757 C C . ALA A 1 94 ? -4.847 -5.607 -4.689 1.00 93.31 94 ALA A C 1
ATOM 759 O O . ALA A 1 94 ? -4.387 -5.821 -5.808 1.00 93.31 94 ALA A O 1
ATOM 760 N N . GLU A 1 95 ? -5.999 -6.160 -4.302 1.00 90.56 95 GLU A N 1
ATOM 761 C CA . GLU A 1 95 ? -6.776 -7.048 -5.177 1.00 90.56 95 GLU A CA 1
ATOM 762 C C . GLU A 1 95 ? -7.370 -6.290 -6.369 1.00 90.56 95 GLU A C 1
ATOM 764 O O . GLU A 1 95 ? -7.291 -6.765 -7.505 1.00 90.56 95 GLU A O 1
ATOM 769 N N . ARG A 1 96 ? -7.888 -5.076 -6.130 1.00 90.12 96 ARG A N 1
ATOM 770 C CA . ARG A 1 96 ? -8.357 -4.176 -7.197 1.00 90.12 96 ARG A CA 1
ATOM 771 C C . ARG A 1 96 ? -7.229 -3.820 -8.164 1.00 90.12 96 ARG A C 1
ATOM 773 O O . ARG A 1 96 ? -7.433 -3.863 -9.376 1.00 90.12 96 ARG A O 1
ATOM 780 N N . PHE A 1 97 ? -6.047 -3.509 -7.633 1.00 87.88 97 PHE A N 1
ATOM 781 C CA . PHE A 1 97 ? -4.857 -3.220 -8.423 1.00 87.88 97 PHE A CA 1
ATOM 782 C C . PHE A 1 97 ? -4.475 -4.409 -9.303 1.00 87.88 97 PHE A C 1
ATOM 784 O O . PHE A 1 97 ? -4.360 -4.241 -10.508 1.00 87.88 97 PHE A O 1
ATOM 791 N N . ILE A 1 98 ? -4.346 -5.616 -8.741 1.00 85.44 98 ILE A N 1
ATOM 792 C CA . ILE A 1 98 ? -3.971 -6.822 -9.500 1.00 85.44 98 ILE A CA 1
ATOM 793 C C . ILE A 1 98 ? -4.968 -7.097 -10.628 1.00 85.44 98 ILE A C 1
ATOM 795 O O . ILE A 1 98 ? -4.555 -7.419 -11.742 1.00 85.44 98 ILE A O 1
ATOM 799 N N . ALA A 1 99 ? -6.271 -6.970 -10.354 1.00 81.50 99 ALA A N 1
ATOM 800 C CA . ALA A 1 99 ? -7.311 -7.183 -11.356 1.00 81.50 99 ALA A CA 1
ATOM 801 C C . ALA A 1 99 ? -7.188 -6.198 -12.530 1.00 81.50 99 ALA A C 1
ATOM 803 O O . ALA A 1 99 ? -7.294 -6.611 -13.684 1.00 81.50 99 ALA A O 1
ATOM 804 N N . ARG A 1 100 ? -6.909 -4.918 -12.242 1.00 81.56 100 ARG A N 1
ATOM 805 C CA . ARG A 1 100 ? -6.664 -3.889 -13.265 1.00 81.56 100 ARG A CA 1
ATOM 806 C C . ARG A 1 100 ? -5.343 -4.147 -13.994 1.00 81.56 100 ARG A C 1
ATOM 808 O O . ARG A 1 100 ? -5.339 -4.290 -15.208 1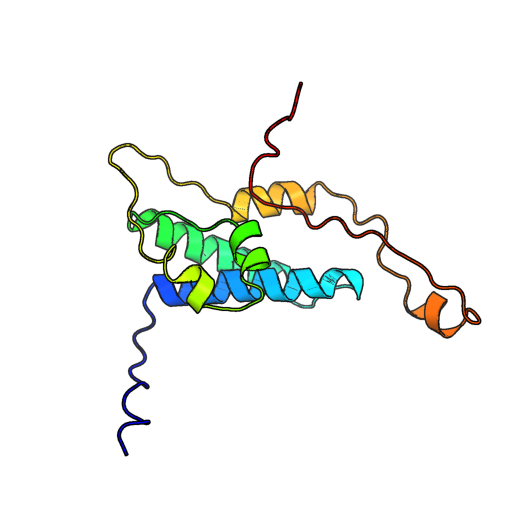.00 81.56 100 ARG A O 1
ATOM 815 N N . TYR A 1 101 ? -4.249 -4.309 -13.257 1.00 75.69 101 TYR A N 1
ATOM 816 C CA . TYR A 1 101 ? -2.895 -4.480 -13.783 1.00 75.69 101 TYR A CA 1
ATOM 817 C C . TYR A 1 101 ? -2.750 -5.695 -14.707 1.00 75.69 101 TYR A C 1
ATOM 819 O O . TYR A 1 101 ? -2.151 -5.587 -15.771 1.00 75.69 101 TYR A O 1
ATOM 827 N N . ARG A 1 102 ? -3.337 -6.846 -14.348 1.00 68.69 102 ARG A N 1
ATOM 828 C CA . ARG A 1 102 ? -3.314 -8.054 -15.196 1.00 68.69 102 ARG A CA 1
ATOM 829 C C . ARG A 1 102 ? -4.273 -7.974 -16.389 1.00 68.69 102 ARG A C 1
ATOM 831 O O . ARG A 1 102 ? -4.099 -8.721 -17.348 1.00 68.69 102 ARG A O 1
ATOM 838 N N . GLY A 1 103 ? -5.287 -7.110 -16.323 1.00 58.69 103 GLY A N 1
ATOM 839 C CA . GLY A 1 103 ? -6.230 -6.865 -17.416 1.00 58.69 103 GLY A CA 1
ATOM 840 C C . GLY A 1 103 ? -5.694 -5.899 -18.475 1.00 58.69 103 GLY A C 1
ATOM 841 O O . GLY A 1 103 ? -6.088 -5.984 -19.640 1.00 58.69 103 GLY A O 1
ATOM 842 N N . THR A 1 104 ? -4.774 -5.008 -18.102 1.00 58.75 104 THR A N 1
ATOM 843 C CA . THR A 1 104 ? -4.157 -4.055 -19.025 1.00 58.75 104 THR A CA 1
ATOM 844 C C . THR A 1 104 ? -3.034 -4.737 -19.806 1.00 58.75 104 THR A C 1
ATOM 846 O O . THR A 1 104 ? -2.010 -5.127 -19.247 1.00 58.75 104 THR A O 1
ATOM 849 N N . LYS A 1 105 ? -3.186 -4.872 -21.129 1.00 50.75 105 LYS A N 1
ATOM 850 C CA . LYS A 1 105 ? -2.039 -5.188 -21.992 1.00 50.75 105 LYS A CA 1
ATOM 851 C C . LYS A 1 105 ? -1.034 -4.041 -21.855 1.00 50.75 105 LYS A C 1
ATOM 853 O O . LYS A 1 105 ? -1.388 -2.903 -22.140 1.00 50.75 105 LYS A O 1
ATOM 858 N N . ARG A 1 106 ? 0.197 -4.329 -21.424 1.00 53.00 106 ARG A N 1
ATOM 859 C CA . ARG A 1 106 ? 1.321 -3.379 -21.468 1.00 53.00 106 ARG A CA 1
ATOM 860 C C . ARG A 1 106 ? 1.589 -3.027 -22.931 1.00 53.00 106 ARG A C 1
ATOM 862 O O . ARG A 1 106 ? 2.256 -3.796 -23.616 1.00 53.00 106 ARG A O 1
ATOM 869 N N . THR A 1 107 ? 0.993 -1.953 -23.441 1.00 41.78 107 THR A N 1
ATOM 870 C CA . THR A 1 107 ? 1.117 -1.623 -24.866 1.00 41.78 107 THR A CA 1
ATOM 871 C C . THR A 1 107 ? 2.396 -0.886 -25.210 1.00 41.78 107 THR A C 1
ATOM 873 O O . THR A 1 107 ? 2.833 -1.021 -26.341 1.00 41.78 107 THR A O 1
ATOM 876 N N . ASP A 1 108 ? 3.060 -0.205 -24.275 1.00 45.41 108 ASP A N 1
ATOM 877 C CA . ASP A 1 108 ? 4.169 0.683 -24.644 1.00 45.41 108 ASP A CA 1
ATOM 878 C C . ASP A 1 108 ? 5.282 0.675 -23.587 1.00 45.41 108 ASP A C 1
ATOM 880 O O . ASP A 1 108 ? 5.557 1.678 -22.928 1.00 45.41 108 ASP A O 1
ATOM 884 N N . ALA A 1 109 ? 5.937 -0.475 -23.396 1.00 46.00 109 ALA A N 1
ATOM 885 C CA . ALA A 1 109 ? 7.268 -0.448 -22.795 1.00 46.00 109 ALA A CA 1
ATOM 886 C C . ALA A 1 109 ? 8.183 0.322 -23.757 1.00 46.00 109 ALA A C 1
ATOM 888 O O . ALA A 1 109 ? 8.265 -0.021 -24.937 1.00 46.00 109 ALA A O 1
ATOM 889 N N . ILE A 1 110 ? 8.831 1.385 -23.275 1.00 46.72 110 ILE A N 1
ATOM 890 C CA . ILE A 1 110 ? 9.811 2.127 -24.068 1.00 46.72 110 ILE A CA 1
ATOM 891 C C . ILE A 1 110 ? 10.916 1.140 -24.446 1.00 46.72 110 ILE A C 1
ATOM 893 O O . ILE A 1 110 ? 11.631 0.652 -23.572 1.00 46.72 110 ILE A O 1
ATOM 897 N N . ASP A 1 111 ? 11.054 0.854 -25.739 1.00 50.47 111 ASP A N 1
ATOM 898 C CA . ASP A 1 111 ? 12.190 0.108 -26.267 1.00 50.47 111 ASP A CA 1
ATOM 899 C C . ASP A 1 111 ? 13.453 0.966 -26.074 1.00 50.47 111 ASP A C 1
ATOM 901 O O . ASP A 1 111 ? 13.746 1.902 -26.827 1.00 50.47 111 ASP A O 1
ATOM 905 N N . LEU A 1 112 ? 14.161 0.705 -24.974 1.00 48.16 112 LEU A N 1
ATOM 906 C CA . LEU A 1 112 ? 15.384 1.414 -24.615 1.00 48.16 112 LEU A CA 1
ATOM 907 C C . LEU A 1 112 ? 16.501 1.160 -25.639 1.00 48.16 112 LEU A C 1
ATOM 909 O O . LEU A 1 112 ? 17.310 2.062 -25.866 1.00 48.16 112 LEU A O 1
ATOM 913 N N . ASP A 1 113 ? 16.498 0.006 -26.314 1.00 48.53 113 ASP A N 1
ATOM 914 C CA . ASP A 1 113 ? 17.464 -0.325 -27.365 1.00 48.53 113 ASP A CA 1
ATOM 915 C C . ASP A 1 113 ? 17.190 0.482 -28.646 1.00 48.53 113 ASP A C 1
ATOM 917 O O . ASP A 1 113 ? 18.125 0.936 -29.319 1.00 48.53 113 ASP A O 1
ATOM 921 N N . ALA A 1 114 ? 15.919 0.773 -28.942 1.00 52.09 114 ALA A N 1
ATOM 922 C CA . ALA A 1 114 ? 15.541 1.716 -29.996 1.00 52.09 114 ALA A CA 1
ATOM 923 C C . ALA A 1 114 ? 15.944 3.168 -29.663 1.00 52.09 114 ALA A C 1
ATOM 925 O O . ALA A 1 114 ? 16.330 3.923 -30.558 1.00 52.09 114 ALA A O 1
ATOM 926 N N . ARG A 1 115 ? 15.930 3.568 -28.380 1.00 47.72 115 ARG A N 1
ATOM 927 C CA . ARG A 1 115 ? 16.348 4.916 -27.933 1.00 47.72 115 ARG A CA 1
ATOM 928 C C . ARG A 1 115 ? 17.847 5.178 -28.052 1.00 47.72 115 ARG A C 1
ATOM 930 O O . ARG A 1 115 ? 18.228 6.323 -28.273 1.00 47.72 115 ARG A O 1
ATOM 937 N N . VAL A 1 116 ? 18.693 4.162 -27.879 1.00 52.84 116 VAL A N 1
ATOM 938 C CA . VAL A 1 116 ? 20.157 4.321 -27.982 1.00 52.84 116 VAL A CA 1
ATOM 939 C C . VAL A 1 116 ? 20.604 4.473 -29.443 1.00 52.84 116 VAL A C 1
ATOM 941 O O . VAL A 1 116 ? 21.621 5.111 -29.703 1.00 52.84 116 VAL A O 1
ATOM 944 N N . ASN A 1 117 ? 19.817 3.961 -30.396 1.00 52.50 117 ASN A N 1
ATOM 945 C CA . ASN A 1 117 ? 20.137 3.994 -31.827 1.00 52.50 117 ASN A CA 1
ATOM 946 C C . ASN A 1 117 ? 19.421 5.100 -32.627 1.00 52.50 117 ASN A C 1
ATOM 948 O O . ASN A 1 117 ? 19.815 5.370 -33.761 1.00 52.50 117 ASN A O 1
ATOM 952 N N . ALA A 1 118 ? 18.391 5.750 -32.075 1.00 47.78 118 ALA A N 1
ATOM 953 C CA . ALA A 1 118 ? 17.681 6.838 -32.745 1.00 47.78 118 ALA A CA 1
ATOM 954 C C . ALA A 1 118 ? 18.289 8.207 -32.389 1.00 47.78 118 ALA A C 1
ATOM 956 O O . ALA A 1 118 ? 18.235 8.654 -31.241 1.00 47.78 118 ALA A O 1
ATOM 957 N N . GLU A 1 119 ? 18.850 8.903 -33.380 1.00 47.47 119 GLU A N 1
ATOM 958 C CA . GLU A 1 119 ? 19.261 10.304 -33.261 1.00 47.47 119 GLU A CA 1
ATOM 959 C C . GLU A 1 119 ? 18.093 11.168 -32.747 1.00 47.47 119 GLU A C 1
ATOM 961 O O . GLU A 1 119 ? 17.125 11.396 -33.460 1.00 47.47 119 GLU A O 1
ATOM 966 N N . ARG A 1 120 ? 18.187 11.647 -31.496 1.00 47.31 120 ARG A N 1
ATOM 967 C CA . ARG A 1 120 ? 17.433 12.785 -30.920 1.00 47.31 120 ARG A CA 1
ATOM 968 C C . ARG A 1 120 ? 15.996 12.993 -31.443 1.00 47.31 120 ARG A C 1
ATOM 970 O O . ARG A 1 120 ? 15.644 14.089 -31.876 1.00 47.31 120 ARG A O 1
ATOM 977 N N . THR A 1 121 ? 15.129 12.001 -31.292 1.00 44.47 121 THR A N 1
ATOM 978 C CA . THR A 1 121 ? 13.676 12.234 -31.303 1.00 44.47 121 THR A CA 1
ATOM 979 C C . THR A 1 121 ? 13.122 11.980 -29.911 1.00 44.47 121 THR A C 1
ATOM 981 O O . THR A 1 121 ? 13.209 10.870 -29.389 1.00 44.47 121 THR A O 1
ATOM 984 N N . GLU A 1 122 ? 12.600 13.036 -29.287 1.00 46.06 122 GLU A N 1
ATOM 985 C CA . GLU A 1 122 ? 11.919 12.995 -27.994 1.00 46.06 122 GLU A CA 1
ATOM 986 C C . GLU A 1 122 ? 10.650 12.141 -28.120 1.00 46.06 122 GLU A C 1
ATOM 988 O O . GLU A 1 122 ? 9.602 12.591 -28.581 1.00 46.06 122 GLU A O 1
ATOM 993 N N . ALA A 1 123 ? 10.757 10.864 -27.756 1.00 44.88 123 ALA A N 1
ATOM 994 C CA . ALA A 1 123 ? 9.612 9.977 -27.646 1.00 44.88 123 ALA A CA 1
ATOM 995 C C . ALA A 1 123 ? 8.909 10.234 -26.305 1.00 44.88 123 ALA A C 1
ATOM 997 O O . ALA A 1 123 ? 9.393 9.832 -25.245 1.00 44.88 123 ALA A O 1
ATOM 998 N N . HIS A 1 124 ? 7.763 10.910 -26.352 1.00 40.28 124 HIS A N 1
ATOM 999 C CA . HIS A 1 124 ? 6.866 11.059 -25.210 1.00 40.28 124 HIS A CA 1
ATOM 1000 C C . HIS A 1 124 ? 5.919 9.853 -25.145 1.00 40.28 124 HIS A C 1
ATOM 1002 O O . HIS A 1 124 ? 4.881 9.833 -25.801 1.00 40.28 124 HIS A O 1
ATOM 1008 N N . GLY A 1 125 ? 6.275 8.836 -24.359 1.00 44.50 125 GLY A N 1
ATOM 1009 C CA . GLY A 1 125 ? 5.325 7.802 -23.946 1.00 44.50 125 GLY A CA 1
ATOM 1010 C C . GLY A 1 125 ? 4.393 8.360 -22.870 1.00 44.50 125 GLY A C 1
ATOM 1011 O O . GLY A 1 125 ? 4.860 8.967 -21.907 1.00 44.50 125 GLY A O 1
ATOM 1012 N N . THR A 1 126 ? 3.082 8.175 -23.016 1.00 41.19 126 THR A N 1
ATOM 1013 C CA . THR A 1 126 ? 2.119 8.490 -21.951 1.00 41.19 126 THR A CA 1
ATOM 1014 C C . THR A 1 126 ? 1.808 7.204 -21.190 1.00 41.19 126 THR A C 1
ATOM 1016 O O . THR A 1 126 ? 1.072 6.349 -21.667 1.00 41.19 126 THR A O 1
ATOM 1019 N N . TYR A 1 127 ? 2.409 7.029 -20.009 1.00 47.38 127 TYR A N 1
ATOM 1020 C CA . TYR A 1 127 ? 2.075 5.921 -19.112 1.00 47.38 127 TYR A CA 1
ATOM 1021 C C . TYR A 1 127 ? 0.990 6.383 -18.138 1.00 47.38 127 TYR A C 1
ATOM 1023 O O . TYR A 1 127 ? 1.257 7.166 -17.226 1.00 47.38 127 TYR A O 1
ATOM 1031 N N . GLN A 1 128 ? -0.247 5.925 -18.338 1.00 50.97 128 GLN A N 1
ATOM 1032 C CA . GLN A 1 128 ? -1.294 6.101 -17.334 1.00 50.97 128 GLN A CA 1
ATOM 1033 C C . GLN A 1 128 ? -1.104 5.064 -16.226 1.00 50.97 128 GLN A C 1
ATOM 1035 O O . GLN A 1 128 ? -1.248 3.862 -16.451 1.00 50.97 128 GLN A O 1
ATOM 1040 N N . MET A 1 129 ? -0.777 5.535 -15.020 1.00 55.09 129 MET A N 1
ATOM 1041 C CA . MET A 1 129 ? -0.687 4.666 -13.849 1.00 55.09 129 MET A CA 1
ATOM 1042 C C . MET A 1 129 ? -2.084 4.163 -13.461 1.00 55.09 129 MET A C 1
ATOM 1044 O O . MET A 1 129 ? -2.980 4.983 -13.253 1.00 55.09 129 MET A O 1
ATOM 1048 N N . PRO A 1 130 ? -2.295 2.842 -13.328 1.00 61.22 130 PRO A N 1
ATOM 1049 C CA . PRO A 1 130 ? -3.577 2.318 -12.885 1.00 61.22 130 PRO A CA 1
ATOM 1050 C C . PRO A 1 130 ? -3.779 2.627 -11.397 1.00 61.22 130 PRO A C 1
ATOM 1052 O O . PRO A 1 130 ? -3.092 2.071 -10.537 1.00 61.22 130 PRO A O 1
ATOM 1055 N N . GLY A 1 131 ? -4.736 3.507 -11.103 1.00 66.00 131 GLY A N 1
ATOM 1056 C CA . GLY A 1 131 ? -5.159 3.803 -9.736 1.00 66.00 131 GLY A CA 1
ATOM 1057 C C . GLY A 1 131 ? -5.996 2.688 -9.109 1.00 66.00 131 GLY A C 1
ATOM 1058 O O . GLY A 1 131 ? -6.370 1.713 -9.773 1.00 66.00 131 GLY A O 1
ATOM 1059 N N . THR A 1 132 ? -6.325 2.822 -7.823 1.00 73.44 132 THR A N 1
ATOM 1060 C CA . THR A 1 132 ? -7.211 1.894 -7.086 1.00 73.44 132 THR A CA 1
ATOM 1061 C C . THR A 1 132 ? -8.476 2.540 -6.535 1.00 73.44 132 THR A C 1
ATOM 1063 O O . THR A 1 132 ? -9.342 1.829 -6.006 1.00 73.44 132 THR A O 1
ATOM 1066 N N . GLU A 1 133 ? -8.621 3.851 -6.688 1.00 77.75 133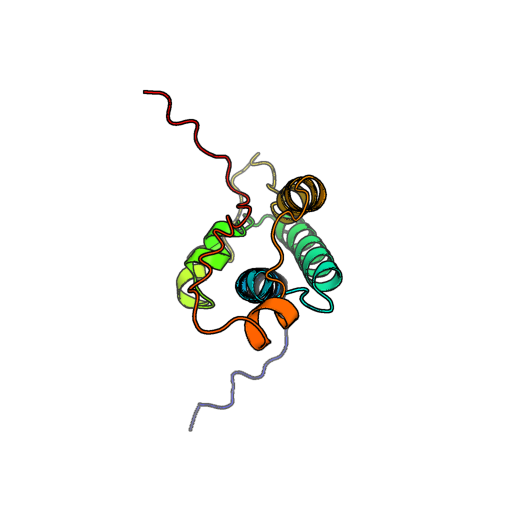 GLU A N 1
ATOM 1067 C CA . GLU A 1 133 ? -9.883 4.558 -6.512 1.00 77.75 133 GLU A CA 1
ATOM 1068 C C . GLU A 1 133 ? -10.789 4.323 -7.740 1.00 77.75 133 GLU A C 1
ATOM 1070 O O . GLU A 1 133 ? -10.335 3.935 -8.826 1.00 77.75 133 GLU A O 1
ATOM 1075 N N . GLU A 1 134 ? -12.107 4.392 -7.550 1.00 57.72 134 GLU A N 1
ATOM 1076 C CA . GLU A 1 134 ? -13.039 4.386 -8.682 1.00 57.72 134 GLU A CA 1
ATOM 1077 C C . GLU A 1 134 ? -12.958 5.759 -9.348 1.00 57.72 134 GLU A C 1
ATOM 1079 O O . GLU A 1 134 ? -13.013 6.771 -8.651 1.00 57.72 134 GLU A O 1
ATOM 1084 N N . GLU A 1 135 ? -12.804 5.798 -10.677 1.00 51.62 135 GLU A N 1
ATOM 1085 C CA . GLU A 1 135 ? -13.063 7.024 -11.429 1.00 51.62 135 GLU A CA 1
ATOM 1086 C C . GLU A 1 135 ? -14.496 7.426 -11.100 1.00 51.62 135 GLU A C 1
ATOM 1088 O O . GLU A 1 135 ? -15.452 6.753 -11.487 1.00 51.62 135 GLU A O 1
ATOM 1093 N N . THR A 1 136 ? -14.657 8.491 -10.320 1.00 39.84 136 THR A N 1
ATOM 1094 C CA . THR A 1 136 ? -15.951 9.141 -10.193 1.00 39.84 136 THR A CA 1
ATOM 1095 C C . THR A 1 136 ? -16.291 9.659 -11.576 1.00 39.84 136 THR A C 1
ATOM 1097 O O . THR A 1 136 ? -15.749 10.675 -12.013 1.00 39.84 136 THR A O 1
ATOM 1100 N N . ASP A 1 137 ? -17.132 8.889 -12.260 1.00 37.62 137 ASP A N 1
ATOM 1101 C CA . ASP A 1 137 ? -17.755 9.156 -13.546 1.00 37.62 137 ASP A CA 1
ATOM 1102 C C . ASP A 1 137 ? -18.267 10.603 -13.517 1.00 37.62 137 ASP A C 1
ATOM 1104 O O . ASP A 1 137 ? -19.333 10.909 -12.977 1.00 37.62 137 ASP A O 1
ATOM 1108 N N . THR A 1 138 ? -17.444 11.537 -13.999 1.00 37.31 138 THR A N 1
ATOM 1109 C CA . THR A 1 138 ? -17.806 12.950 -14.075 1.00 37.31 138 THR A CA 1
ATOM 1110 C C . THR A 1 138 ? -18.658 13.086 -15.323 1.00 37.31 138 THR A C 1
ATOM 1112 O O . THR A 1 138 ? -18.217 13.563 -16.362 1.00 37.31 138 THR A O 1
ATOM 1115 N N . LYS A 1 139 ? -19.891 12.589 -15.228 1.00 39.25 139 LYS A N 1
ATOM 1116 C CA . LYS A 1 139 ? -20.977 13.003 -16.105 1.00 39.25 139 LYS A CA 1
ATOM 1117 C C . LYS A 1 139 ? -21.585 14.269 -15.526 1.00 39.25 139 LYS A C 1
ATOM 1119 O O . LYS A 1 139 ? -22.449 14.189 -14.655 1.00 39.25 139 LYS A O 1
ATOM 1124 N N . GLN A 1 140 ? -21.147 15.409 -16.050 1.00 35.12 140 GLN A N 1
ATOM 1125 C CA . GLN A 1 140 ? -22.020 16.549 -16.326 1.00 35.12 140 GLN A CA 1
ATOM 1126 C C . GLN A 1 140 ? -21.669 17.121 -17.693 1.00 35.12 140 GLN A C 1
ATOM 1128 O O . GLN A 1 140 ? -20.464 17.337 -17.940 1.00 35.12 140 GLN A O 1
#

Sequence (140 aa):
MEFLKRLHFTSTVQEKYLQAGEQVSDALSYMYAGDVVGFDQMVEEWKSWEKEYARRGYRTISLDKFNAALGSREALSGLIGKTRDEGEQPILHAERFIARYRGTKRTDAIDLDARVNAERTEAHGTYQMPGTEEETDTKQ

pLDDT: mean 75.46, std 21.15, range [35.12, 97.88]

Secondary structure (DSSP, 8-state):
--TT--------HHHHHHHHHHHHHHHHHHGGGS--TTHHHHHHHHHHHHHHHHHTTBPP--HHHHHHHTT-HHHHTTTTTPBPPTTPPPP-HHHHHHHHHHHS-------HHHHHHS-S-----------SS-------

Radius of gyration: 18.25 Å; chains: 1; bounding box: 45×27×56 Å